Protein AF-A0A4Y2HL31-F1 (afdb_monomer_lite)

Organism: Araneus ventricosus (NCBI:txid182803)

pLDDT: mean 80.37, std 20.17, range [34.25, 97.75]

Secondary structure (DSSP, 8-state):
-TTPPP---------HHHHHHHHHHHHHHHHHHHHHHHHHHHHHHHHHTTPPPPTTTSPPHHHHHGGG-SS--S-----S--S-----SS---HHHHHHHHHHHHHHHHHHHHHHHHHHHHHHHHHHHHHHHHHHH-

Radius of gyration: 27.65 Å; chains: 1; bounding box: 63×36×83 Å

Sequence (137 aa):
AKTIKNTVVVNEELTAEEWKRRYEKEREKALRTKAQLTRAEYELSRWRNGEHVPHEEQLLMKDIMENSTTSLTDNIPVSNIPPNTQVSAEPLSNAERVKFEEERSRLYAQLDEKDDEIDRQSQLIEKLKEQMLEQEE

Foldseek 3Di:
DVPDDDDDDDDDDDDPVVVVVVVVVVVVLVVLVVVVVVLQVVCVVCVVVVHDDDPVSDDDVVSVVVSVPDDDPPDDPPDDDPPDDPPDPDPPDPVRVVVVVVVVVVVVVVVVVVVVVVVVVVVVVVVVVVVVVVVVD

Structure (mmCIF, N/CA/C/O backbone):
data_AF-A0A4Y2HL31-F1
#
_entry.id   AF-A0A4Y2HL31-F1
#
loop_
_atom_site.group_PDB
_atom_site.id
_atom_site.type_symbol
_atom_site.label_atom_id
_atom_site.label_alt_id
_atom_site.label_comp_id
_atom_site.label_asym_id
_atom_site.label_entity_id
_atom_site.label_seq_id
_atom_site.pdbx_PDB_ins_code
_atom_site.Cartn_x
_atom_site.Cartn_y
_atom_site.Cartn_z
_atom_site.occupancy
_atom_site.B_iso_or_equiv
_atom_site.auth_seq_id
_atom_site.auth_comp_id
_atom_site.auth_asym_id
_atom_site.auth_atom_id
_atom_site.pdbx_PDB_model_num
ATOM 1 N N . ALA A 1 1 ? 31.137 -24.523 -14.962 1.00 73.38 1 ALA A N 1
ATOM 2 C CA . ALA A 1 1 ? 30.327 -24.450 -16.200 1.00 73.38 1 ALA A CA 1
ATOM 3 C C . ALA A 1 1 ? 28.900 -24.965 -15.985 1.00 73.38 1 ALA A C 1
ATOM 5 O O . ALA A 1 1 ? 27.994 -24.151 -16.018 1.00 73.38 1 ALA A O 1
ATOM 6 N N . LYS A 1 2 ? 28.680 -26.260 -15.688 1.00 89.00 2 LYS A N 1
ATOM 7 C CA . LYS A 1 2 ? 27.327 -26.863 -15.564 1.00 89.00 2 LYS A CA 1
ATOM 8 C C . LYS A 1 2 ? 26.449 -26.344 -14.405 1.00 89.00 2 LYS A C 1
ATOM 10 O O . LYS A 1 2 ? 25.280 -26.692 -14.340 1.00 89.00 2 LYS A O 1
ATOM 15 N N . THR A 1 3 ? 27.000 -25.542 -1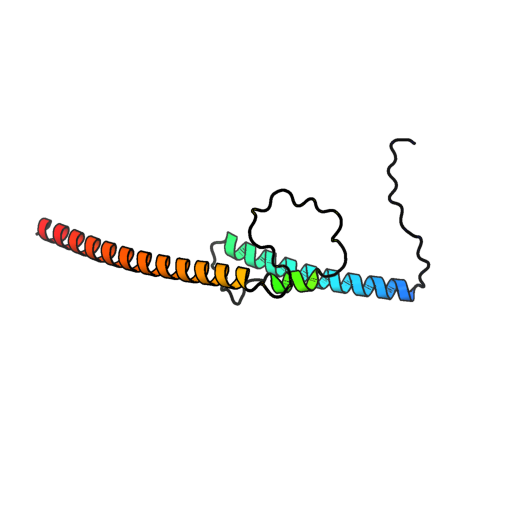3.495 1.00 93.38 3 THR A N 1
ATOM 16 C CA . THR A 1 3 ? 26.304 -24.996 -12.315 1.00 93.38 3 THR A CA 1
ATOM 17 C C . THR A 1 3 ? 25.995 -23.501 -12.415 1.00 93.38 3 THR A C 1
ATOM 19 O O . THR A 1 3 ? 25.395 -22.947 -11.499 1.00 93.38 3 THR A O 1
ATOM 22 N N . ILE A 1 4 ? 26.399 -22.834 -13.501 1.00 92.94 4 ILE A N 1
ATOM 23 C CA . ILE A 1 4 ? 26.128 -21.406 -13.694 1.00 92.94 4 ILE A CA 1
ATOM 24 C C . ILE A 1 4 ? 24.715 -21.263 -14.262 1.00 92.94 4 ILE A C 1
ATOM 26 O O . ILE A 1 4 ? 24.400 -21.860 -15.290 1.00 92.94 4 ILE A O 1
ATOM 30 N N . LYS A 1 5 ? 23.871 -20.474 -13.593 1.00 93.38 5 LYS A N 1
ATOM 31 C CA . LYS A 1 5 ? 22.543 -20.095 -14.084 1.00 93.38 5 LYS A CA 1
ATOM 32 C C . LYS A 1 5 ? 22.628 -18.682 -14.649 1.00 93.38 5 LYS A C 1
ATOM 34 O O . LYS A 1 5 ? 22.919 -17.752 -13.905 1.00 93.38 5 LYS A O 1
ATOM 39 N N . ASN A 1 6 ? 22.382 -18.540 -15.947 1.00 93.88 6 ASN A N 1
ATOM 40 C CA . ASN A 1 6 ? 22.298 -17.237 -16.597 1.00 93.88 6 ASN A CA 1
ATOM 41 C C . ASN A 1 6 ? 20.836 -16.802 -16.678 1.00 93.88 6 ASN A C 1
ATOM 43 O O . ASN A 1 6 ? 19.977 -17.602 -17.050 1.00 93.88 6 ASN A O 1
ATOM 47 N N . THR A 1 7 ? 20.576 -15.530 -16.396 1.00 92.19 7 THR A N 1
ATOM 48 C CA . THR A 1 7 ? 19.299 -14.895 -16.730 1.00 92.19 7 THR A CA 1
ATOM 49 C C . THR A 1 7 ? 19.435 -14.301 -18.125 1.00 92.19 7 THR A C 1
ATOM 51 O O . THR A 1 7 ? 20.142 -13.315 -18.314 1.00 92.19 7 THR A O 1
ATOM 54 N N . VAL A 1 8 ? 18.818 -14.946 -19.114 1.00 93.88 8 VAL A N 1
ATOM 55 C CA . VAL A 1 8 ? 18.837 -14.487 -20.508 1.00 93.88 8 VAL A CA 1
ATOM 56 C C . VAL A 1 8 ? 17.680 -13.516 -20.719 1.00 93.88 8 VAL A C 1
ATOM 58 O O . VAL A 1 8 ? 16.542 -13.837 -20.386 1.00 93.88 8 VAL A O 1
ATOM 61 N N . VAL A 1 9 ? 17.970 -12.346 -21.282 1.00 91.19 9 VAL A N 1
ATOM 62 C CA . VAL A 1 9 ? 16.975 -11.338 -21.674 1.00 91.19 9 VAL A CA 1
ATOM 63 C C . VAL A 1 9 ? 17.221 -10.912 -23.118 1.00 91.19 9 VAL A C 1
ATOM 65 O O . VAL A 1 9 ? 18.351 -10.986 -23.605 1.00 91.19 9 VAL A O 1
ATOM 68 N N . VAL A 1 10 ? 16.160 -10.500 -23.812 1.00 93.31 10 VAL A N 1
ATOM 69 C CA . VAL A 1 10 ? 16.265 -9.949 -25.170 1.00 93.31 10 VAL A CA 1
ATOM 70 C C . VAL A 1 10 ? 17.073 -8.656 -25.110 1.00 93.31 10 VAL A C 1
ATOM 72 O O . VAL A 1 10 ? 16.836 -7.813 -24.246 1.00 93.31 10 VAL A O 1
ATOM 75 N N . ASN A 1 11 ? 18.039 -8.510 -26.016 1.00 91.50 11 ASN A N 1
ATOM 76 C CA . ASN A 1 11 ? 18.780 -7.264 -26.147 1.00 91.50 11 ASN A CA 1
ATOM 77 C C . ASN A 1 11 ? 17.906 -6.235 -26.874 1.00 91.50 11 ASN A C 1
ATOM 79 O O . ASN A 1 11 ? 17.576 -6.431 -28.043 1.00 91.50 11 ASN A O 1
ATOM 83 N N . GLU A 1 12 ? 17.522 -5.167 -26.182 1.00 91.88 12 GLU A N 1
ATOM 84 C CA . GLU A 1 12 ? 16.727 -4.078 -26.745 1.00 91.88 12 GLU A CA 1
ATOM 85 C C . GLU A 1 12 ? 17.618 -2.861 -27.005 1.00 91.88 12 GLU A C 1
ATOM 87 O O . GLU A 1 12 ? 18.244 -2.326 -26.087 1.00 91.88 12 GLU A O 1
ATOM 92 N N . GLU A 1 13 ? 17.662 -2.401 -28.255 1.00 93.44 13 GLU A N 1
ATOM 93 C CA . GLU A 1 13 ? 18.377 -1.181 -28.624 1.00 93.44 13 GLU A CA 1
ATOM 94 C C . GLU A 1 13 ? 17.445 0.020 -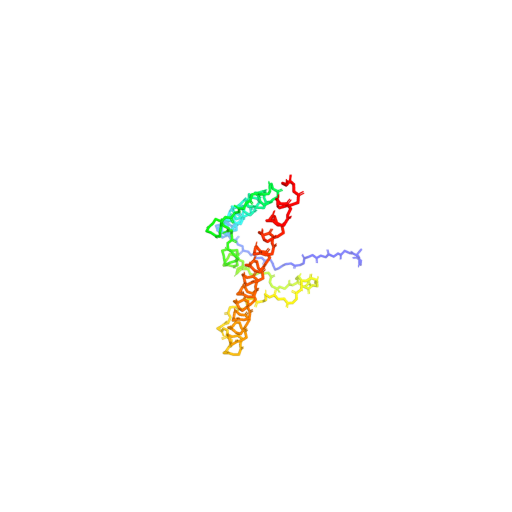28.480 1.00 93.44 13 GLU A C 1
ATOM 96 O O . GLU A 1 13 ? 16.540 0.223 -29.286 1.00 93.44 13 GLU A O 1
ATOM 101 N N . LEU A 1 14 ? 17.661 0.801 -27.423 1.00 91.62 14 LEU A N 1
ATOM 102 C CA . LEU A 1 14 ? 16.901 2.013 -27.140 1.00 91.62 14 LEU A CA 1
ATOM 103 C C . LEU A 1 14 ? 17.812 3.229 -27.202 1.00 91.62 14 LEU A C 1
ATOM 105 O O . LEU A 1 14 ? 18.958 3.217 -26.744 1.00 91.62 14 LEU A O 1
ATOM 109 N N . THR A 1 15 ? 17.258 4.313 -27.716 1.00 94.69 15 THR A N 1
ATOM 110 C CA . THR A 1 15 ? 17.850 5.641 -27.623 1.00 94.69 15 THR A CA 1
ATOM 111 C C . THR A 1 15 ? 17.898 6.113 -26.166 1.00 94.69 15 THR A C 1
ATOM 113 O O . THR A 1 15 ? 17.154 5.645 -25.299 1.00 94.69 15 THR A O 1
ATOM 116 N N . ALA A 1 16 ? 18.761 7.093 -25.883 1.00 96.19 16 ALA A N 1
ATOM 117 C CA . ALA A 1 16 ? 18.843 7.705 -24.556 1.00 96.19 16 ALA A CA 1
ATOM 118 C C . ALA A 1 16 ? 17.488 8.279 -24.090 1.00 96.19 16 ALA A C 1
ATOM 120 O O . ALA A 1 16 ? 17.145 8.174 -22.913 1.00 96.19 16 ALA A O 1
ATOM 121 N N . GLU A 1 17 ? 16.694 8.828 -25.014 1.00 94.94 17 GLU A N 1
ATOM 122 C CA . GLU A 1 17 ? 15.365 9.370 -24.711 1.00 94.94 17 GLU A CA 1
ATOM 123 C C . GLU A 1 17 ? 14.346 8.276 -24.369 1.00 94.94 17 GLU A C 1
ATOM 125 O O . GLU A 1 17 ? 13.551 8.431 -23.442 1.00 94.94 17 GLU A O 1
ATOM 130 N N . GLU A 1 18 ? 14.385 7.131 -25.048 1.00 94.06 18 GLU A N 1
ATOM 131 C CA . GLU A 1 18 ? 13.506 6.005 -24.718 1.00 94.06 18 GLU A CA 1
ATOM 132 C C . GLU A 1 18 ? 13.856 5.387 -23.358 1.00 94.06 18 GLU A C 1
ATOM 134 O O . GLU A 1 18 ? 12.954 5.059 -22.579 1.00 94.06 18 GLU A O 1
ATOM 139 N N . TRP A 1 19 ? 15.149 5.301 -23.026 1.00 96.25 19 TRP A N 1
ATOM 140 C CA . TRP A 1 19 ? 15.604 4.908 -21.690 1.00 96.25 19 TRP A CA 1
ATOM 141 C C . TRP A 1 19 ? 15.124 5.875 -20.616 1.00 96.25 19 TRP A C 1
ATOM 143 O O . TRP A 1 19 ? 14.574 5.441 -19.601 1.00 96.25 19 TRP A O 1
ATOM 153 N N . LYS A 1 20 ? 15.285 7.181 -20.848 1.00 96.56 20 LYS A N 1
ATOM 154 C CA . LYS A 1 20 ? 14.815 8.219 -19.932 1.00 96.56 20 LYS A CA 1
ATOM 155 C C . LYS A 1 20 ? 13.309 8.109 -19.704 1.00 96.56 20 LYS A C 1
ATOM 157 O O . LYS A 1 20 ? 12.875 8.073 -18.556 1.00 96.56 20 LYS A O 1
ATOM 162 N N . ARG A 1 21 ? 12.521 7.944 -20.770 1.00 95.12 21 ARG A N 1
ATOM 163 C CA . ARG A 1 21 ? 11.065 7.775 -20.681 1.00 95.12 21 ARG A CA 1
ATOM 164 C C . ARG A 1 21 ? 10.665 6.524 -19.895 1.00 95.12 21 ARG A C 1
ATOM 166 O O . ARG A 1 21 ? 9.746 6.584 -19.078 1.00 95.12 21 ARG A O 1
ATOM 173 N N . ARG A 1 22 ? 11.328 5.384 -20.126 1.00 92.62 22 ARG A N 1
ATOM 174 C CA . ARG A 1 22 ? 11.077 4.152 -19.356 1.00 92.62 22 ARG A CA 1
ATOM 175 C C . ARG A 1 22 ? 11.415 4.330 -17.884 1.00 92.62 22 ARG A C 1
ATOM 177 O O . ARG A 1 22 ? 10.614 3.953 -17.032 1.00 92.62 22 ARG A O 1
ATOM 184 N N . TYR A 1 23 ? 12.566 4.927 -17.598 1.00 95.12 23 TYR A N 1
ATOM 185 C CA . TYR A 1 23 ? 12.983 5.217 -16.236 1.00 95.12 23 TYR A CA 1
ATOM 186 C C . TYR A 1 23 ? 11.993 6.145 -15.531 1.00 95.12 23 TYR A C 1
ATOM 188 O O . TYR A 1 23 ? 11.592 5.855 -14.411 1.00 95.12 23 TYR A O 1
ATOM 196 N N . GLU A 1 24 ? 11.562 7.233 -16.172 1.00 95.81 24 GLU A N 1
ATOM 197 C CA . GLU A 1 24 ? 10.605 8.177 -15.587 1.00 95.81 24 GLU A CA 1
ATOM 198 C C . GLU A 1 24 ? 9.277 7.497 -15.249 1.00 95.81 24 GLU A C 1
ATOM 200 O O . GLU A 1 24 ? 8.781 7.663 -14.134 1.00 95.81 24 GLU A O 1
ATOM 205 N N . LYS A 1 25 ? 8.760 6.655 -16.153 1.00 92.62 25 LYS A N 1
ATOM 206 C CA . LYS A 1 25 ? 7.549 5.862 -15.911 1.00 92.62 25 LYS A CA 1
ATOM 207 C C . LYS A 1 25 ? 7.704 4.924 -14.709 1.00 92.62 25 LYS A C 1
ATOM 209 O O . LYS A 1 25 ? 6.830 4.882 -13.844 1.00 92.62 25 LYS A O 1
ATOM 214 N N . GLU A 1 26 ? 8.810 4.185 -14.635 1.00 93.81 26 GLU A N 1
ATOM 215 C CA . GLU A 1 26 ? 9.055 3.266 -13.518 1.00 93.81 26 GLU A CA 1
ATOM 216 C C . GLU A 1 26 ? 9.307 4.027 -12.206 1.00 93.81 26 GLU A C 1
ATOM 218 O O . GLU A 1 26 ? 8.842 3.619 -11.145 1.00 93.81 26 GLU A O 1
ATOM 223 N N . ARG A 1 27 ? 9.969 5.188 -12.268 1.00 95.00 27 ARG A N 1
ATOM 224 C CA . ARG A 1 27 ? 10.196 6.072 -11.119 1.00 95.00 27 ARG A CA 1
ATOM 225 C C . ARG A 1 27 ? 8.882 6.615 -10.564 1.00 95.00 27 ARG A C 1
ATOM 227 O O . ARG A 1 27 ? 8.709 6.631 -9.350 1.00 95.00 27 ARG A O 1
ATOM 234 N N . GLU A 1 28 ? 7.957 7.054 -11.417 1.00 92.00 28 GLU A N 1
ATOM 235 C CA . GLU A 1 28 ? 6.624 7.498 -10.988 1.00 92.00 28 GLU A CA 1
ATOM 236 C C . GLU A 1 28 ? 5.827 6.365 -10.340 1.00 92.00 28 GLU A C 1
ATOM 238 O O . GLU A 1 28 ? 5.216 6.565 -9.286 1.00 92.00 28 GLU A O 1
ATOM 243 N N . LYS A 1 29 ? 5.883 5.160 -10.923 1.00 89.50 29 LYS A N 1
ATOM 244 C CA . LYS A 1 29 ? 5.280 3.961 -10.332 1.00 89.50 29 LYS A CA 1
ATOM 245 C C . LYS A 1 29 ? 5.882 3.671 -8.955 1.00 89.50 29 LYS A C 1
ATOM 247 O O . LYS A 1 29 ? 5.137 3.520 -7.991 1.00 89.50 29 LYS A O 1
ATOM 252 N N . ALA A 1 30 ? 7.209 3.688 -8.834 1.00 91.50 30 ALA A N 1
ATOM 253 C CA . ALA A 1 30 ? 7.910 3.460 -7.574 1.00 91.50 30 ALA A CA 1
ATOM 254 C C . ALA A 1 30 ? 7.563 4.511 -6.506 1.00 91.50 30 ALA A C 1
ATOM 256 O O . ALA A 1 30 ? 7.318 4.156 -5.353 1.00 91.50 30 ALA A O 1
ATOM 257 N N . LEU A 1 31 ? 7.496 5.794 -6.877 1.00 93.12 31 LEU A N 1
ATOM 258 C CA . LEU A 1 31 ? 7.082 6.871 -5.971 1.00 93.12 31 LEU A CA 1
ATOM 259 C C . LEU A 1 31 ? 5.660 6.653 -5.452 1.00 93.12 31 LEU A C 1
ATOM 261 O O . LEU A 1 31 ? 5.414 6.785 -4.253 1.00 93.12 31 LEU A O 1
ATOM 265 N N . ARG A 1 32 ? 4.737 6.273 -6.339 1.00 86.56 32 ARG A N 1
ATOM 266 C CA . ARG A 1 32 ? 3.346 5.995 -5.977 1.00 86.56 32 ARG A CA 1
ATOM 267 C C . ARG A 1 32 ? 3.230 4.797 -5.036 1.00 86.56 32 ARG A C 1
ATOM 269 O O . ARG A 1 32 ? 2.597 4.915 -3.990 1.00 86.56 32 ARG A O 1
ATOM 276 N N . THR A 1 33 ? 3.884 3.681 -5.360 1.00 87.69 33 THR A N 1
ATOM 277 C CA . THR A 1 33 ? 3.891 2.484 -4.505 1.00 87.69 33 THR A CA 1
ATOM 278 C C . THR A 1 33 ? 4.514 2.777 -3.141 1.00 87.69 33 THR A C 1
ATOM 280 O O . THR A 1 33 ? 4.008 2.315 -2.123 1.00 87.69 33 THR A O 1
ATOM 283 N N . LYS A 1 34 ? 5.569 3.599 -3.084 1.00 92.81 34 LYS A N 1
ATOM 284 C CA . LYS A 1 34 ? 6.176 4.016 -1.815 1.00 92.81 34 LYS A CA 1
ATOM 285 C C . LYS A 1 34 ? 5.206 4.828 -0.951 1.00 92.81 34 LYS A C 1
ATOM 287 O O . LYS A 1 34 ? 5.136 4.590 0.248 1.00 92.81 34 LYS A O 1
ATOM 292 N N . ALA A 1 35 ? 4.440 5.746 -1.542 1.00 88.75 35 ALA A N 1
ATOM 293 C CA . ALA A 1 35 ? 3.432 6.512 -0.807 1.00 88.75 35 ALA A CA 1
ATOM 294 C C . ALA A 1 35 ? 2.322 5.609 -0.238 1.00 88.75 35 ALA A C 1
ATOM 296 O O . ALA A 1 35 ? 1.926 5.770 0.916 1.00 88.75 35 ALA A O 1
ATOM 297 N N . GLN A 1 36 ? 1.864 4.626 -1.020 1.00 88.31 36 GLN A N 1
ATOM 298 C CA . GLN A 1 36 ? 0.898 3.623 -0.560 1.00 88.31 36 GLN A CA 1
ATOM 299 C C . GLN A 1 36 ? 1.459 2.781 0.590 1.00 88.31 36 GLN A C 1
ATOM 301 O O . GLN A 1 36 ? 0.776 2.601 1.595 1.00 88.31 36 GLN A O 1
ATOM 306 N N . LEU A 1 37 ? 2.713 2.326 0.476 1.00 90.06 37 LEU A N 1
ATOM 307 C CA . LEU A 1 37 ? 3.394 1.576 1.530 1.00 90.06 37 LEU A CA 1
ATOM 308 C C . LEU A 1 37 ? 3.443 2.380 2.834 1.00 90.06 37 LEU A C 1
ATOM 310 O O . LEU A 1 37 ? 3.046 1.868 3.871 1.00 90.06 37 LEU A O 1
ATOM 314 N N . THR A 1 38 ? 3.848 3.651 2.778 1.00 93.56 38 THR A N 1
ATOM 315 C CA . THR A 1 38 ? 3.902 4.513 3.967 1.00 93.56 38 THR A CA 1
ATOM 316 C C . THR A 1 38 ? 2.530 4.690 4.621 1.00 93.56 38 THR A C 1
ATOM 318 O O . THR A 1 38 ? 2.429 4.657 5.846 1.00 93.56 38 THR A O 1
ATOM 321 N N . ARG A 1 39 ? 1.456 4.839 3.833 1.00 91.56 39 ARG A N 1
ATOM 322 C CA . ARG A 1 39 ? 0.091 4.908 4.379 1.00 91.56 39 ARG A CA 1
ATOM 323 C C . ARG A 1 39 ? -0.304 3.591 5.061 1.00 91.56 39 ARG A C 1
ATOM 325 O O . ARG A 1 39 ? -0.845 3.633 6.162 1.00 91.56 39 ARG A O 1
ATOM 332 N N . ALA A 1 40 ? 0.030 2.448 4.460 1.00 91.81 40 ALA A N 1
ATOM 333 C CA . ALA A 1 40 ? -0.243 1.127 5.032 1.00 91.81 40 ALA A CA 1
ATOM 334 C C . ALA A 1 40 ? 0.541 0.890 6.330 1.00 91.81 40 ALA A C 1
ATOM 336 O O . ALA A 1 40 ? -0.000 0.380 7.306 1.00 91.81 40 ALA A O 1
ATOM 337 N N . GLU A 1 41 ? 1.814 1.288 6.361 1.00 94.56 41 GLU A N 1
ATOM 338 C CA . GLU A 1 41 ? 2.664 1.209 7.551 1.00 94.56 41 GLU A CA 1
ATOM 339 C C . GLU A 1 41 ? 2.115 2.066 8.695 1.00 94.56 41 GLU A C 1
ATOM 341 O O . GLU A 1 41 ? 2.122 1.631 9.848 1.00 94.56 41 GLU A O 1
ATOM 346 N N . TYR A 1 42 ? 1.610 3.261 8.381 1.00 94.12 42 TYR A N 1
ATOM 347 C CA . TYR A 1 42 ? 1.009 4.157 9.363 1.00 94.12 42 TYR A CA 1
ATOM 348 C C . TYR A 1 42 ? -0.277 3.577 9.963 1.00 94.12 42 TYR A C 1
ATOM 350 O O . TYR A 1 42 ? -0.411 3.505 11.185 1.00 94.12 42 TYR A O 1
ATOM 358 N N . GLU A 1 43 ? -1.191 3.105 9.117 1.00 93.31 43 GLU A N 1
ATOM 359 C CA . GLU A 1 43 ? -2.423 2.432 9.537 1.00 93.31 43 GLU A CA 1
ATOM 360 C C . GLU A 1 43 ? -2.127 1.203 10.408 1.00 93.31 43 GLU A C 1
ATOM 362 O O . GLU A 1 43 ? -2.655 1.070 11.514 1.00 93.31 43 GLU A O 1
ATOM 367 N N . LEU A 1 44 ? -1.191 0.358 9.969 1.00 95.31 44 LEU A N 1
ATOM 368 C CA . LEU A 1 44 ? -0.760 -0.814 10.723 1.00 95.31 44 LEU A CA 1
ATOM 369 C C . LEU A 1 44 ? -0.146 -0.438 12.076 1.00 95.31 44 LEU A C 1
ATOM 371 O O . LEU A 1 44 ? -0.339 -1.160 13.055 1.00 95.31 44 LEU A O 1
ATOM 375 N N . SER A 1 45 ? 0.593 0.673 12.155 1.00 97.12 45 SER A N 1
ATOM 376 C CA . SER A 1 45 ? 1.101 1.175 13.431 1.00 97.12 45 SER A CA 1
ATOM 377 C C . SER A 1 45 ? -0.048 1.547 14.363 1.00 97.12 45 SER A C 1
ATOM 379 O O . SER A 1 45 ? -0.047 1.100 15.502 1.00 97.12 45 SER A O 1
ATOM 381 N N . ARG A 1 46 ? -1.060 2.284 13.891 1.00 96.44 46 ARG A N 1
ATOM 382 C CA . ARG A 1 46 ? -2.230 2.650 14.710 1.00 96.44 46 ARG A CA 1
ATOM 383 C C . ARG A 1 46 ? -2.935 1.416 15.273 1.00 96.44 46 ARG A C 1
ATOM 385 O O . ARG A 1 46 ? -3.139 1.333 16.483 1.00 96.44 46 ARG A O 1
ATOM 392 N N . TRP A 1 47 ? -3.177 0.405 14.437 1.00 95.81 47 TRP A N 1
ATOM 393 C CA . TRP A 1 47 ? -3.740 -0.870 14.893 1.00 95.81 47 TRP A CA 1
ATOM 394 C C . TRP A 1 47 ? -2.865 -1.575 15.931 1.00 95.81 47 TRP A C 1
ATOM 396 O O . TRP A 1 47 ? -3.371 -2.057 16.942 1.00 95.81 47 TRP A O 1
ATOM 406 N N . ARG A 1 48 ? -1.543 -1.616 15.728 1.00 97.44 48 ARG A N 1
ATOM 407 C CA . ARG A 1 48 ? -0.600 -2.217 16.691 1.00 97.44 48 ARG A CA 1
ATOM 408 C C . ARG A 1 48 ? -0.544 -1.467 18.018 1.00 97.44 48 ARG A C 1
ATOM 410 O O . ARG A 1 48 ? -0.263 -2.076 19.045 1.00 97.44 48 ARG A O 1
ATOM 417 N N . ASN A 1 49 ? -0.824 -0.171 17.996 1.00 97.12 49 ASN A N 1
ATOM 418 C CA . ASN A 1 49 ? -0.941 0.677 19.174 1.00 97.12 49 ASN A CA 1
ATOM 419 C C . ASN A 1 49 ? -2.323 0.580 19.854 1.00 97.12 49 ASN A C 1
ATOM 421 O O . ASN A 1 49 ? -2.534 1.239 20.869 1.00 97.12 49 ASN A O 1
ATOM 425 N N . GLY A 1 50 ? -3.239 -0.246 19.334 1.00 94.62 50 GLY A N 1
ATOM 426 C CA . GLY A 1 50 ? -4.580 -0.450 19.887 1.00 94.62 50 GLY A CA 1
ATOM 427 C C . GLY A 1 50 ? -5.591 0.631 19.495 1.00 94.62 50 GLY A C 1
ATOM 428 O O . GLY A 1 50 ? -6.673 0.690 20.073 1.00 94.62 50 GLY A O 1
ATOM 429 N N . GLU A 1 51 ? -5.254 1.489 18.532 1.00 95.31 51 GLU A N 1
ATOM 430 C CA . GLU A 1 51 ? -6.153 2.517 18.021 1.00 95.31 51 GLU A CA 1
ATOM 431 C C . GLU A 1 51 ? -7.052 1.955 16.910 1.00 95.31 51 GLU A C 1
ATOM 433 O O . GLU A 1 51 ? -6.603 1.221 16.025 1.00 95.31 51 GLU A O 1
ATOM 438 N N . HIS A 1 52 ? -8.334 2.324 16.934 1.00 91.62 52 HIS A N 1
ATOM 439 C CA . HIS A 1 52 ? -9.271 1.987 15.869 1.00 91.62 52 HIS A CA 1
ATOM 440 C C . HIS A 1 52 ? -9.162 2.995 14.716 1.00 91.62 52 HIS A C 1
ATOM 442 O O . HIS A 1 52 ? -9.402 4.188 14.899 1.00 91.62 52 HIS A O 1
ATOM 448 N N . VAL A 1 53 ? -8.860 2.506 13.511 1.00 91.75 53 VAL A N 1
ATOM 449 C CA . VAL A 1 53 ? -8.821 3.309 12.278 1.00 91.75 53 VAL A CA 1
ATOM 450 C C . VAL A 1 53 ? -10.197 3.247 11.595 1.00 91.75 53 VAL A C 1
ATOM 452 O O . VAL A 1 53 ? -10.612 2.151 11.210 1.00 91.75 53 VAL A O 1
ATOM 455 N N . PRO A 1 54 ? -10.936 4.366 11.446 1.00 90.56 54 PRO A N 1
ATOM 456 C CA . PRO A 1 54 ? -12.233 4.392 10.762 1.00 90.56 54 PRO A CA 1
ATOM 457 C C . PRO A 1 54 ? -12.141 3.931 9.302 1.00 90.56 54 PRO A C 1
ATOM 459 O O . PRO A 1 54 ? -11.148 4.205 8.638 1.00 90.56 54 PRO A O 1
ATOM 462 N N . HIS A 1 55 ? -13.200 3.308 8.772 1.00 81.94 55 HIS A N 1
ATOM 463 C CA . HIS A 1 55 ? -13.232 2.768 7.399 1.00 81.94 55 HIS A CA 1
ATOM 464 C C . HIS A 1 55 ? -12.917 3.803 6.303 1.00 81.94 55 HIS A C 1
ATOM 466 O O . HIS A 1 55 ? -12.393 3.435 5.260 1.00 81.94 55 HIS A O 1
ATOM 472 N N . GLU A 1 56 ? -13.212 5.085 6.531 1.00 85.25 56 GLU A N 1
ATOM 473 C CA . GLU A 1 56 ? -12.881 6.172 5.597 1.00 85.25 56 GLU A CA 1
ATOM 474 C C . GLU A 1 56 ? -11.365 6.433 5.502 1.00 85.25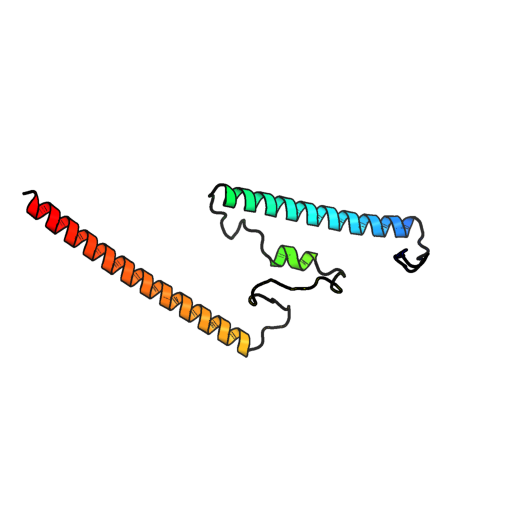 56 GLU A C 1
ATOM 476 O O . GLU A 1 56 ? -10.858 6.833 4.455 1.00 85.25 56 GLU A O 1
ATOM 481 N N . GLU A 1 57 ? -10.625 6.173 6.583 1.00 83.75 57 GLU A N 1
ATOM 482 C CA . GLU A 1 57 ? -9.177 6.387 6.657 1.00 83.75 57 GLU A CA 1
ATOM 483 C C . GLU A 1 57 ? -8.370 5.152 6.236 1.00 83.75 57 GLU A C 1
ATOM 485 O O . GLU A 1 57 ? -7.205 5.290 5.839 1.00 83.75 57 GLU A O 1
ATOM 490 N N . GLN A 1 58 ? -8.991 3.970 6.281 1.00 88.06 58 GLN A N 1
ATOM 491 C CA . GLN A 1 58 ? -8.371 2.700 5.909 1.00 88.06 58 GLN A CA 1
ATOM 492 C C . GLN A 1 58 ? -7.960 2.682 4.433 1.00 88.06 58 GLN A C 1
ATOM 494 O O . GLN A 1 58 ? -8.628 3.241 3.555 1.00 88.06 58 GLN A O 1
ATOM 499 N N . LEU A 1 59 ? -6.840 2.030 4.136 1.00 82.81 59 LEU A N 1
ATOM 500 C CA . LEU A 1 59 ? -6.442 1.745 2.763 1.00 82.81 59 LEU A CA 1
ATOM 501 C C . LEU A 1 59 ? -7.381 0.714 2.138 1.00 82.81 59 LEU A C 1
ATOM 503 O O . LEU A 1 59 ? -7.425 -0.446 2.550 1.00 82.81 59 LEU A O 1
ATOM 507 N N . LEU A 1 60 ? -8.090 1.111 1.080 1.00 79.88 60 LEU A N 1
ATOM 508 C CA . LEU A 1 60 ? -8.956 0.194 0.354 1.00 79.88 60 LEU A CA 1
ATOM 509 C C . LEU A 1 60 ? -8.128 -0.734 -0.543 1.00 79.88 60 LEU A C 1
ATOM 511 O O . LEU A 1 60 ? -7.248 -0.296 -1.284 1.00 79.88 60 LEU A O 1
ATOM 515 N N . MET A 1 61 ? -8.474 -2.023 -0.571 1.00 66.81 61 MET A N 1
ATOM 516 C CA . MET A 1 61 ? -7.779 -3.007 -1.414 1.00 66.81 61 MET A CA 1
ATOM 517 C C . MET A 1 61 ? -7.865 -2.676 -2.916 1.00 66.81 61 MET A C 1
ATOM 519 O O . MET A 1 61 ? -6.968 -3.017 -3.688 1.00 66.81 61 MET A O 1
ATOM 523 N N . LYS A 1 62 ? -8.908 -1.945 -3.328 1.00 66.19 62 LYS A N 1
ATOM 524 C CA . LYS A 1 62 ? -9.066 -1.429 -4.693 1.00 66.19 62 LYS A CA 1
ATOM 525 C C . LYS A 1 62 ? -7.967 -0.427 -5.072 1.00 66.19 62 LYS A C 1
ATOM 527 O O . LYS A 1 62 ? -7.416 -0.536 -6.164 1.00 66.19 62 LYS A O 1
ATOM 532 N N . ASP A 1 63 ? -7.577 0.456 -4.152 1.00 68.75 63 ASP A N 1
ATOM 533 C CA . ASP A 1 63 ? -6.535 1.473 -4.374 1.00 68.75 63 ASP A CA 1
ATOM 534 C C . ASP A 1 63 ? -5.144 0.838 -4.569 1.00 68.75 63 ASP A C 1
ATOM 536 O O . ASP A 1 63 ? -4.265 1.393 -5.233 1.00 68.75 63 ASP A O 1
ATOM 540 N N . ILE A 1 64 ? -4.950 -0.360 -4.010 1.00 67.81 64 ILE A N 1
ATOM 541 C CA . ILE A 1 64 ? -3.734 -1.172 -4.154 1.00 67.81 64 ILE A CA 1
ATOM 542 C C . ILE A 1 64 ? -3.759 -1.953 -5.483 1.00 67.81 64 ILE A C 1
ATOM 544 O O . ILE A 1 64 ? -2.745 -2.060 -6.182 1.00 67.81 64 ILE A O 1
ATOM 548 N N . MET A 1 65 ? -4.924 -2.493 -5.857 1.00 64.62 65 MET A N 1
ATOM 549 C CA . MET A 1 65 ? -5.075 -3.384 -7.011 1.00 64.62 65 MET A CA 1
ATOM 550 C C . MET A 1 65 ? -5.083 -2.645 -8.355 1.00 64.62 65 MET A C 1
ATOM 552 O O . MET A 1 65 ? -4.456 -3.118 -9.305 1.00 64.62 65 MET A O 1
ATOM 556 N N . GLU A 1 66 ? -5.691 -1.457 -8.437 1.00 61.66 66 GLU A N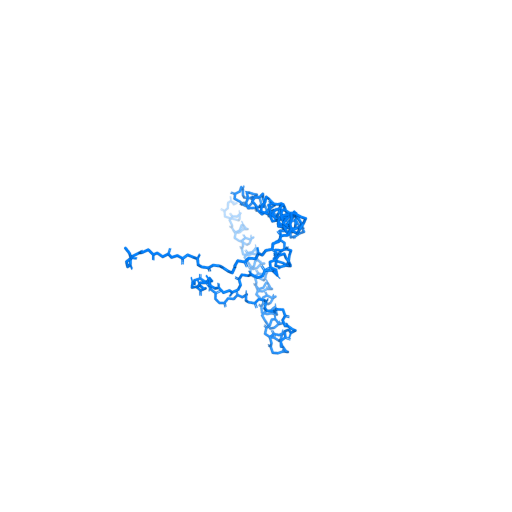 1
ATOM 557 C CA . GLU A 1 66 ? -5.653 -0.616 -9.648 1.00 61.66 66 GLU A CA 1
ATOM 558 C C . GLU A 1 66 ? -4.212 -0.282 -10.072 1.00 61.66 66 GLU A C 1
ATOM 560 O O . GLU A 1 66 ? -3.908 -0.155 -11.258 1.00 61.66 66 GLU A O 1
ATOM 565 N N . ASN A 1 67 ? -3.296 -0.245 -9.105 1.00 55.97 67 ASN A N 1
ATOM 566 C CA . ASN A 1 67 ? -1.892 0.099 -9.285 1.00 55.97 67 ASN A CA 1
ATOM 567 C C . ASN A 1 67 ? -0.993 -1.097 -9.679 1.00 55.97 67 ASN A C 1
ATOM 569 O O . ASN A 1 67 ? 0.151 -0.902 -10.102 1.00 55.97 67 ASN A O 1
ATOM 573 N N . SER A 1 68 ? -1.503 -2.329 -9.560 1.00 59.41 68 SER A N 1
ATOM 574 C CA . SER A 1 68 ? -0.764 -3.581 -9.804 1.00 59.41 68 SER A CA 1
ATOM 575 C C . SER A 1 68 ? -0.982 -4.174 -11.204 1.00 59.41 68 SER A C 1
ATOM 577 O O . SER A 1 68 ? -0.389 -5.196 -11.541 1.00 59.41 68 SER A O 1
ATOM 579 N N . THR A 1 69 ? -1.766 -3.525 -12.069 1.00 47.03 69 THR A N 1
ATOM 580 C CA . THR A 1 69 ? -2.140 -4.004 -13.420 1.00 47.03 69 THR A CA 1
ATOM 581 C C . THR A 1 69 ? -1.018 -3.936 -14.471 1.00 47.03 69 THR A C 1
ATOM 583 O O . THR A 1 69 ? -1.271 -3.835 -15.669 1.00 47.03 69 THR A O 1
ATOM 586 N N . THR A 1 70 ? 0.250 -4.039 -14.064 1.00 43.50 70 THR A N 1
ATOM 587 C CA . THR A 1 70 ? 1.378 -4.145 -15.003 1.00 43.50 70 THR A CA 1
ATOM 588 C C . THR A 1 70 ? 2.274 -5.338 -14.669 1.00 43.50 70 THR A C 1
ATOM 590 O O . THR A 1 70 ? 3.183 -5.246 -13.850 1.00 43.50 70 THR A O 1
ATOM 593 N N . SER A 1 71 ? 1.983 -6.445 -15.361 1.00 42.34 71 SER A N 1
ATOM 594 C CA . SER A 1 71 ? 2.910 -7.497 -15.807 1.00 42.34 71 SER A CA 1
ATOM 595 C C . SER A 1 71 ? 3.845 -8.137 -14.778 1.00 42.34 71 SER A C 1
ATOM 597 O O . SER A 1 71 ? 5.053 -7.987 -14.907 1.00 42.34 71 SER A O 1
ATOM 599 N N . LEU A 1 72 ? 3.319 -8.931 -13.837 1.00 38.75 72 LEU A N 1
ATOM 600 C CA . LEU A 1 72 ? 4.091 -9.960 -13.109 1.00 38.75 72 LEU A CA 1
ATOM 601 C C . LEU A 1 72 ? 3.215 -11.172 -12.708 1.00 38.75 72 LEU A C 1
ATOM 603 O O . LEU A 1 72 ? 3.297 -11.659 -11.585 1.00 38.75 72 LEU A O 1
ATOM 607 N N . THR A 1 73 ? 2.344 -11.663 -13.596 1.00 34.25 73 THR A N 1
ATOM 608 C CA . THR A 1 73 ? 1.457 -12.808 -13.288 1.00 34.25 73 THR A CA 1
ATOM 609 C C . THR A 1 73 ? 2.063 -14.193 -13.514 1.00 34.25 73 THR A C 1
ATOM 611 O O . THR A 1 73 ? 1.382 -15.175 -13.247 1.00 34.25 73 THR A O 1
ATOM 614 N N . ASP A 1 74 ? 3.335 -14.313 -13.893 1.00 37.59 74 ASP A N 1
ATOM 615 C CA . ASP A 1 74 ? 3.981 -15.623 -14.002 1.00 37.59 74 ASP A CA 1
ATOM 616 C C . ASP A 1 74 ? 5.031 -15.795 -12.895 1.00 37.59 74 ASP A C 1
ATOM 618 O O . ASP A 1 74 ? 6.106 -15.202 -12.949 1.00 37.59 74 ASP A O 1
ATOM 622 N N . ASN A 1 75 ? 4.723 -16.659 -11.919 1.00 40.22 75 ASN A N 1
ATOM 623 C CA . ASN A 1 75 ? 5.620 -17.242 -10.899 1.00 40.22 75 ASN A CA 1
ATOM 624 C C . ASN A 1 75 ? 5.629 -16.665 -9.474 1.00 40.22 75 ASN A C 1
ATOM 626 O O . ASN A 1 75 ? 6.694 -16.569 -8.862 1.00 40.22 75 ASN A O 1
ATOM 630 N N . ILE A 1 76 ? 4.464 -16.454 -8.858 1.00 39.50 76 ILE A N 1
ATOM 631 C CA . ILE A 1 76 ? 4.378 -16.616 -7.396 1.00 39.50 76 ILE A CA 1
ATOM 632 C C . ILE A 1 76 ? 3.580 -17.893 -7.108 1.00 39.50 76 ILE A C 1
ATOM 634 O O . ILE A 1 76 ? 2.404 -17.951 -7.467 1.00 39.50 76 ILE A O 1
ATOM 638 N N . PRO A 1 77 ? 4.181 -18.941 -6.507 1.00 37.47 77 PRO A N 1
ATOM 639 C CA . PRO A 1 77 ? 3.425 -20.106 -6.077 1.00 37.47 77 PRO A CA 1
ATOM 640 C C . PRO A 1 77 ? 2.506 -19.670 -4.934 1.00 37.47 77 PRO A C 1
ATOM 642 O O . PRO A 1 77 ? 2.949 -19.425 -3.812 1.00 37.47 77 PRO A O 1
ATOM 645 N N . VAL A 1 78 ? 1.218 -19.534 -5.250 1.00 41.91 78 VAL A N 1
ATOM 646 C CA . VAL A 1 78 ? 0.137 -19.281 -4.295 1.00 41.91 78 VAL A CA 1
ATOM 647 C C . VAL A 1 78 ? -0.105 -20.568 -3.513 1.00 41.91 78 VAL A C 1
ATOM 649 O O . VAL A 1 78 ? -1.036 -21.323 -3.774 1.00 41.91 78 VAL A O 1
ATOM 652 N N . SER A 1 79 ? 0.773 -20.835 -2.557 1.00 44.41 79 SER A N 1
ATOM 653 C CA . SER A 1 79 ? 0.572 -21.865 -1.550 1.00 44.41 79 SER A CA 1
ATOM 654 C C . SER A 1 79 ? 0.556 -21.154 -0.205 1.00 44.41 79 SER A C 1
ATOM 656 O O . SER A 1 79 ? 1.596 -20.665 0.229 1.00 44.41 79 SER A O 1
ATOM 658 N N . ASN A 1 80 ? -0.632 -21.097 0.413 1.00 43.41 80 ASN A N 1
ATOM 659 C CA . ASN A 1 80 ? -0.916 -20.766 1.825 1.00 43.41 80 ASN A CA 1
ATOM 660 C C . ASN A 1 80 ? -1.781 -19.519 2.113 1.00 43.41 80 ASN A C 1
ATOM 662 O O . ASN A 1 80 ? -1.741 -19.009 3.230 1.00 43.41 80 ASN A O 1
ATOM 666 N N . ILE A 1 81 ? -2.641 -19.076 1.192 1.00 43.94 81 ILE A N 1
ATOM 667 C CA . ILE A 1 81 ? -3.735 -18.148 1.544 1.00 43.94 81 ILE A CA 1
ATOM 668 C C . ILE A 1 81 ? -5.027 -18.974 1.702 1.00 43.94 81 ILE A C 1
ATOM 670 O O . ILE A 1 81 ? -5.325 -19.768 0.806 1.00 43.94 81 ILE A O 1
ATOM 674 N N . PRO A 1 82 ? -5.773 -18.863 2.823 1.00 38.97 82 PRO A N 1
ATOM 675 C CA . PRO A 1 82 ? -7.066 -19.532 2.975 1.00 38.97 82 PRO A CA 1
ATOM 676 C C . PRO A 1 82 ? -8.013 -19.123 1.831 1.00 38.97 82 PRO A C 1
ATOM 678 O O . PRO A 1 82 ? -7.942 -17.986 1.361 1.00 38.97 82 PRO A O 1
ATOM 681 N N . PRO A 1 83 ? -8.885 -20.025 1.350 1.00 39.62 83 PRO A N 1
ATOM 682 C CA . PRO A 1 83 ? -9.624 -19.837 0.111 1.00 39.62 83 PRO A CA 1
ATOM 683 C C . PRO A 1 83 ? -10.839 -18.944 0.364 1.00 39.62 83 PRO A C 1
ATOM 685 O O . PRO A 1 83 ? -11.970 -19.414 0.373 1.00 39.62 83 PRO A O 1
ATOM 688 N N . ASN A 1 84 ? -10.630 -17.656 0.612 1.00 46.22 84 ASN A N 1
ATOM 689 C CA . ASN A 1 84 ? -11.695 -16.686 0.429 1.00 46.22 84 ASN A CA 1
ATOM 690 C C . ASN A 1 84 ? -11.108 -15.331 0.042 1.00 46.22 84 ASN A C 1
ATOM 692 O O . ASN A 1 84 ? -10.172 -14.850 0.676 1.00 46.22 84 ASN A O 1
ATOM 696 N N . THR A 1 85 ? -11.708 -14.704 -0.967 1.00 45.22 85 THR A N 1
ATOM 697 C CA . THR A 1 85 ? -11.322 -13.427 -1.598 1.00 45.22 85 THR A CA 1
ATOM 698 C C . THR A 1 85 ? -10.366 -13.530 -2.795 1.00 45.22 85 THR A C 1
ATOM 700 O O . THR A 1 85 ? -9.324 -12.883 -2.859 1.00 45.22 85 THR A O 1
ATOM 703 N N . GLN A 1 86 ? -10.775 -14.288 -3.817 1.00 40.91 86 GLN A N 1
ATOM 704 C CA . GLN A 1 86 ? -10.465 -13.916 -5.199 1.00 40.91 86 GLN A CA 1
ATOM 705 C C . GLN A 1 86 ? -11.522 -12.908 -5.665 1.00 40.91 86 GLN A C 1
ATOM 707 O O . GLN A 1 86 ? -12.653 -13.283 -5.951 1.00 40.91 86 GLN A O 1
ATOM 712 N N . VAL A 1 87 ? -11.170 -11.623 -5.728 1.00 40.66 87 VAL A N 1
ATOM 713 C CA . VAL A 1 87 ? -11.962 -10.630 -6.469 1.00 40.66 87 VAL A CA 1
ATOM 714 C C . VAL A 1 87 ? -11.439 -10.577 -7.900 1.00 40.66 87 VAL A C 1
ATOM 716 O O . VAL A 1 87 ? -10.671 -9.699 -8.285 1.00 40.66 87 VAL A O 1
ATOM 719 N N . SER A 1 88 ? -11.827 -11.576 -8.691 1.00 38.50 88 SER A N 1
ATOM 720 C CA . SER A 1 88 ? -11.730 -11.491 -10.145 1.00 38.50 88 SER A CA 1
ATOM 721 C C . SER A 1 88 ? -12.647 -10.363 -10.609 1.00 38.50 88 SER A C 1
ATOM 723 O O . SER A 1 88 ? -13.832 -10.344 -10.284 1.00 38.50 88 SER A O 1
ATOM 725 N N . ALA A 1 89 ? -12.096 -9.410 -11.358 1.00 43.75 89 ALA A N 1
ATOM 726 C CA . ALA A 1 89 ? -12.821 -8.307 -11.982 1.00 43.75 89 ALA A CA 1
ATOM 727 C C . ALA A 1 89 ? -13.672 -8.774 -13.184 1.00 43.75 89 ALA A C 1
ATOM 729 O O . ALA A 1 89 ? -13.678 -8.145 -14.240 1.00 43.75 89 ALA A O 1
ATOM 730 N N . GLU A 1 90 ? -14.388 -9.886 -13.026 1.00 46.09 90 GLU A N 1
ATOM 731 C CA . GLU A 1 90 ? -15.501 -10.277 -13.885 1.00 46.09 90 GLU A CA 1
ATOM 732 C C . GLU A 1 90 ? -16.806 -9.835 -13.207 1.00 46.09 90 GLU A C 1
ATOM 734 O O . GLU A 1 90 ? -16.883 -9.799 -11.975 1.00 46.09 90 GLU A O 1
ATOM 739 N N . PRO A 1 91 ? -17.851 -9.451 -13.962 1.00 48.94 91 PRO A N 1
ATOM 740 C CA . PRO A 1 91 ? -19.156 -9.211 -13.365 1.00 48.94 91 PRO A CA 1
ATOM 741 C C . PRO A 1 91 ? -19.582 -10.486 -12.633 1.00 48.94 91 PRO A C 1
ATOM 743 O O . PRO A 1 91 ? -19.863 -11.484 -13.290 1.00 48.94 91 PRO A O 1
ATOM 746 N N . LEU A 1 92 ? -19.612 -10.430 -11.290 1.00 49.50 92 LEU A N 1
ATOM 747 C CA . LEU A 1 92 ? -20.000 -11.540 -10.409 1.00 49.50 92 LEU A CA 1
ATOM 748 C C . LEU A 1 92 ? -21.137 -12.333 -11.046 1.00 49.50 92 LEU A C 1
ATOM 750 O O . LEU A 1 92 ? -22.149 -11.744 -11.454 1.00 49.50 92 LEU A O 1
ATOM 754 N N . SER A 1 93 ? -20.980 -13.648 -11.149 1.00 60.00 93 SER A N 1
ATOM 755 C CA . SER A 1 93 ? -22.052 -14.493 -11.657 1.00 60.00 93 SER A CA 1
ATOM 756 C C . SER A 1 93 ? -23.298 -14.290 -10.791 1.00 60.00 93 SER A C 1
ATOM 758 O O . SER A 1 93 ? -23.204 -14.039 -9.586 1.00 60.00 93 SER A O 1
ATOM 760 N N . ASN A 1 94 ? -24.493 -14.399 -11.379 1.00 65.19 94 ASN A N 1
ATOM 761 C CA . ASN A 1 94 ? -25.745 -14.265 -10.629 1.00 65.19 94 ASN A CA 1
ATOM 762 C C . ASN A 1 94 ? -25.788 -15.220 -9.416 1.00 65.19 94 ASN A C 1
ATOM 764 O O . ASN A 1 94 ? -26.329 -14.875 -8.374 1.00 65.19 94 ASN A O 1
ATOM 768 N N . ALA A 1 95 ? -25.139 -16.384 -9.526 1.00 69.62 95 ALA A N 1
ATOM 769 C CA . ALA A 1 95 ? -25.015 -17.357 -8.444 1.00 69.62 95 ALA A CA 1
ATOM 770 C C . ALA A 1 95 ? -24.113 -16.889 -7.285 1.00 69.62 95 ALA A C 1
ATOM 772 O O . ALA A 1 95 ? -24.370 -17.224 -6.133 1.00 69.62 95 ALA A O 1
ATOM 773 N N . GLU A 1 96 ? -23.063 -16.118 -7.566 1.00 66.50 96 GLU A N 1
ATOM 774 C CA . GLU A 1 96 ? -22.161 -15.591 -6.535 1.00 66.50 96 GLU A CA 1
ATOM 775 C C . GLU A 1 96 ? -22.816 -14.433 -5.788 1.00 66.50 96 GLU A C 1
ATOM 777 O O . GLU A 1 96 ? -22.737 -14.371 -4.565 1.00 66.50 96 GLU A O 1
ATOM 782 N N . ARG A 1 97 ? -23.555 -13.572 -6.503 1.00 72.88 97 ARG A N 1
ATOM 783 C CA . ARG A 1 97 ? -24.354 -12.506 -5.879 1.00 72.88 97 ARG A CA 1
ATOM 784 C C . ARG A 1 97 ? -25.374 -13.053 -4.882 1.00 72.88 97 ARG A C 1
ATOM 786 O O . ARG A 1 97 ? -25.475 -12.518 -3.784 1.00 72.88 97 ARG A O 1
ATOM 793 N N . VAL A 1 98 ? -26.075 -14.131 -5.240 1.00 78.81 98 VAL A N 1
ATOM 794 C CA . VAL A 1 98 ? -27.054 -14.781 -4.352 1.00 78.81 98 VAL A CA 1
ATOM 795 C C . VAL A 1 98 ? -26.384 -15.316 -3.087 1.00 78.81 98 VAL A C 1
ATOM 797 O O . VAL A 1 98 ? -26.875 -15.061 -1.994 1.00 78.81 98 VAL A O 1
ATOM 800 N N . LYS A 1 99 ? -25.223 -15.973 -3.203 1.00 85.00 99 LYS A N 1
ATOM 801 C CA . LYS A 1 99 ? -24.483 -16.467 -2.029 1.00 85.00 99 LYS A CA 1
ATOM 802 C C . LYS A 1 99 ? -24.046 -15.343 -1.090 1.00 85.00 99 LYS A C 1
ATOM 804 O O . LYS A 1 99 ? -24.169 -15.488 0.121 1.00 85.00 99 LYS A O 1
ATOM 809 N N . PHE A 1 100 ? -23.569 -14.224 -1.636 1.00 80.94 100 PHE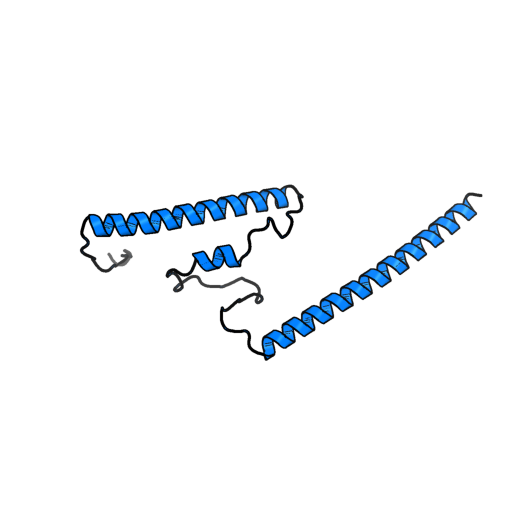 A N 1
ATOM 810 C CA . PHE A 1 100 ? -23.212 -13.060 -0.821 1.00 80.94 100 PHE A CA 1
ATOM 811 C C . PHE A 1 100 ? -24.429 -12.437 -0.137 1.00 80.94 100 PHE A C 1
ATOM 813 O O . PHE A 1 100 ? -24.329 -11.981 0.999 1.00 80.94 100 PHE A O 1
ATOM 820 N N . GLU A 1 101 ? -25.582 -12.420 -0.802 1.00 86.31 101 GLU A N 1
ATOM 821 C CA . GLU A 1 101 ? -26.816 -11.902 -0.215 1.00 86.31 101 GLU A CA 1
ATOM 822 C C . GLU A 1 101 ? -27.347 -12.813 0.901 1.00 86.31 101 GLU A C 1
ATOM 824 O O . GLU A 1 101 ? -27.714 -12.315 1.963 1.00 86.31 101 GLU A O 1
ATOM 829 N N . GLU A 1 102 ? -27.284 -14.134 0.718 1.00 88.38 102 GLU A N 1
ATOM 830 C CA . GLU A 1 102 ? -27.601 -15.122 1.756 1.00 88.38 102 GLU A CA 1
ATOM 831 C C . GLU A 1 102 ? -26.662 -15.007 2.965 1.00 88.38 102 GLU A C 1
ATOM 833 O O . GLU A 1 102 ? -27.117 -15.008 4.111 1.00 88.38 102 GLU A O 1
ATOM 838 N N . GLU A 1 103 ? -25.355 -14.867 2.730 1.00 90.25 103 GLU A N 1
ATOM 839 C CA . GLU A 1 103 ? -24.369 -14.682 3.797 1.00 90.25 103 GLU A CA 1
ATOM 840 C C . GLU A 1 103 ? -24.599 -13.365 4.545 1.00 90.25 103 GLU A C 1
ATOM 842 O O . GLU A 1 103 ? -24.583 -13.341 5.777 1.00 90.25 103 GLU A O 1
ATOM 847 N N . ARG A 1 104 ? -24.920 -12.285 3.824 1.00 88.94 104 ARG A N 1
ATOM 848 C CA . ARG A 1 104 ? -25.284 -10.997 4.422 1.00 88.94 104 ARG A CA 1
ATOM 849 C C . ARG A 1 104 ? -26.528 -11.122 5.303 1.00 88.94 104 ARG A C 1
ATOM 851 O O . ARG A 1 104 ? -26.512 -10.658 6.440 1.00 88.94 104 ARG A O 1
ATOM 858 N N . SER A 1 105 ? -27.587 -11.771 4.820 1.00 91.56 105 SER A N 1
ATOM 859 C CA . SER A 1 105 ? -28.801 -12.016 5.609 1.00 91.56 105 SER A CA 1
ATOM 860 C C . SER A 1 105 ? -28.526 -12.872 6.845 1.00 91.56 105 SER A C 1
ATOM 862 O O . SER A 1 105 ? -29.050 -12.589 7.920 1.00 91.56 105 SER A O 1
ATOM 864 N N . ARG A 1 106 ? -27.658 -13.882 6.729 1.00 95.44 106 ARG A N 1
ATOM 865 C CA . ARG A 1 106 ? -27.241 -14.716 7.861 1.00 95.44 106 ARG A CA 1
ATOM 866 C C . ARG A 1 106 ? -26.451 -13.931 8.911 1.00 95.44 106 ARG A C 1
ATOM 868 O O . ARG A 1 106 ? -26.571 -14.223 10.100 1.00 95.44 106 ARG A O 1
ATOM 875 N N . LEU A 1 107 ? -25.612 -12.986 8.492 1.00 95.00 107 LEU A N 1
ATOM 876 C CA . LEU A 1 107 ? -24.865 -12.126 9.412 1.00 95.00 107 LEU A CA 1
ATOM 877 C C . LEU A 1 107 ? -25.794 -11.168 10.160 1.00 95.00 107 LEU A C 1
ATOM 879 O O . LEU A 1 107 ? -25.642 -11.030 11.369 1.00 95.00 107 LEU A O 1
ATOM 883 N N . TYR A 1 108 ? -26.785 -10.580 9.482 1.00 96.19 108 TYR A N 1
ATOM 884 C CA . TYR A 1 108 ? -27.795 -9.751 10.148 1.00 96.19 108 TYR A CA 1
ATOM 885 C C . TYR A 1 108 ? -28.607 -10.544 11.179 1.00 96.19 108 TYR A C 1
ATOM 887 O O . TYR A 1 108 ? -28.735 -10.094 12.308 1.00 96.19 108 TYR A O 1
ATOM 895 N N . ALA A 1 109 ? -29.042 -11.764 10.851 1.00 95.06 109 ALA A N 1
ATOM 896 C CA . ALA A 1 109 ? -29.764 -12.610 11.806 1.00 95.06 109 ALA A CA 1
ATOM 897 C C . ALA A 1 109 ? -28.930 -12.969 13.053 1.00 95.06 109 ALA A C 1
ATOM 899 O O . ALA A 1 109 ? -29.462 -13.039 14.156 1.00 95.06 109 ALA A O 1
ATOM 900 N N . GLN A 1 110 ? -27.619 -13.186 12.895 1.00 96.19 110 GLN A N 1
ATOM 901 C CA . GLN A 1 110 ? -26.727 -13.406 14.039 1.00 96.19 110 GLN A CA 1
ATOM 902 C C . GLN A 1 110 ? -26.563 -12.153 14.897 1.00 96.19 110 GLN A C 1
ATOM 904 O O . GLN A 1 110 ? -26.348 -12.284 16.096 1.00 96.19 110 GLN A O 1
ATOM 909 N N . LEU A 1 111 ? -26.620 -10.960 14.303 1.00 97.12 111 LEU A N 1
ATOM 910 C CA . LEU A 1 111 ? -26.545 -9.717 15.061 1.00 97.12 111 LEU A CA 1
ATOM 911 C C . LEU A 1 111 ? -27.802 -9.537 15.917 1.00 97.12 111 LEU A C 1
ATOM 913 O O . LEU A 1 111 ? -27.667 -9.326 17.116 1.00 97.12 111 LEU A O 1
ATOM 917 N N . ASP A 1 112 ? -28.983 -9.763 15.335 1.00 94.81 112 ASP A N 1
ATOM 918 C CA . ASP A 1 112 ? -30.260 -9.718 16.057 1.00 94.81 112 ASP A CA 1
ATOM 919 C C . ASP A 1 112 ? -30.280 -10.721 17.231 1.00 94.81 112 ASP A C 1
ATOM 921 O O . ASP A 1 112 ? -30.624 -10.367 18.354 1.00 94.81 112 ASP A O 1
ATOM 925 N N . GLU A 1 113 ? -29.820 -11.963 17.015 1.00 96.81 113 GLU A N 1
ATOM 926 C CA . GLU A 1 113 ? -29.717 -12.970 18.087 1.00 96.81 113 GLU A CA 1
ATOM 927 C C . GLU A 1 113 ? -28.754 -12.532 19.206 1.00 96.81 113 GLU A C 1
ATOM 929 O O . GLU A 1 113 ? -28.968 -12.827 20.386 1.00 96.81 113 GLU A O 1
ATOM 934 N N . LYS A 1 114 ? -27.664 -11.839 18.853 1.00 97.75 114 LYS A N 1
ATOM 935 C CA . LYS A 1 114 ? -26.712 -11.321 19.841 1.00 97.75 114 LYS A CA 1
ATOM 936 C C . LYS A 1 114 ? -27.294 -10.163 20.636 1.00 97.75 114 LYS A C 1
ATOM 938 O O . LYS A 1 114 ? -27.039 -10.117 21.838 1.00 97.75 114 LYS A O 1
ATOM 943 N N . ASP A 1 115 ? -28.069 -9.293 20.005 1.00 97.12 115 ASP A N 1
ATOM 944 C CA . ASP A 1 115 ? -28.758 -8.199 20.686 1.00 97.12 115 ASP A CA 1
ATOM 945 C C . ASP A 1 115 ? -29.799 -8.746 21.679 1.00 97.12 115 ASP A C 1
ATOM 947 O O . ASP A 1 115 ? -29.776 -8.371 22.854 1.00 97.12 115 ASP A O 1
ATOM 951 N N . ASP A 1 116 ? -30.598 -9.741 21.278 1.00 97.50 116 ASP A N 1
ATOM 952 C CA . ASP A 1 116 ? -31.556 -10.419 22.166 1.00 97.50 116 ASP A CA 1
ATOM 953 C C . ASP A 1 116 ? -30.868 -11.071 23.383 1.00 97.50 116 ASP A C 1
ATOM 955 O O . ASP A 1 116 ? -31.355 -11.016 24.519 1.00 97.50 116 ASP A O 1
ATOM 959 N N . GLU A 1 117 ? -29.710 -11.702 23.169 1.00 97.56 117 GLU A N 1
ATOM 960 C CA . GLU A 1 117 ? -28.941 -12.324 24.248 1.00 97.56 117 GLU A CA 1
ATOM 961 C C . GLU A 1 117 ? -28.336 -11.280 25.199 1.00 97.56 117 GLU A C 1
ATOM 963 O O . GLU A 1 117 ? -28.339 -11.492 26.416 1.00 97.56 117 GLU A O 1
ATOM 968 N N . ILE A 1 118 ? -27.848 -10.149 24.679 1.00 97.56 118 ILE A N 1
ATOM 969 C CA . ILE A 1 118 ? -27.357 -9.031 25.498 1.00 97.56 118 ILE A CA 1
ATOM 970 C C . ILE A 1 118 ? -28.486 -8.479 26.368 1.00 97.56 118 ILE A C 1
ATOM 972 O O . ILE A 1 118 ? -28.286 -8.268 27.569 1.00 97.56 118 ILE A O 1
ATOM 976 N N . ASP A 1 119 ? -29.678 -8.302 25.807 1.00 97.00 119 ASP A N 1
ATOM 977 C CA . ASP A 1 119 ? -30.844 -7.833 26.551 1.00 97.00 119 ASP A CA 1
ATOM 978 C C . ASP A 1 119 ? -31.229 -8.816 27.661 1.00 97.00 119 ASP A C 1
ATOM 980 O O . ASP A 1 119 ? -31.438 -8.423 28.817 1.00 97.00 119 ASP A O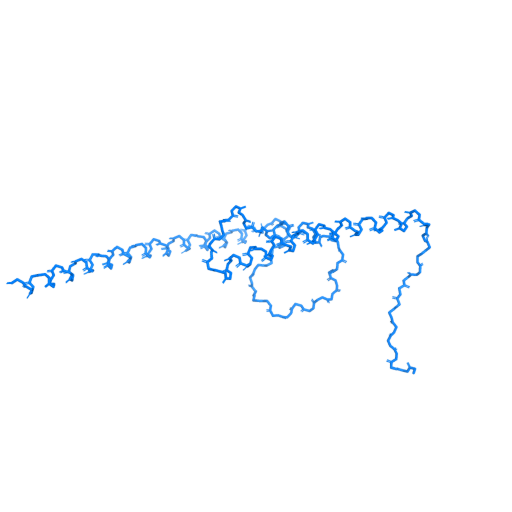 1
ATOM 984 N N . ARG A 1 120 ? -31.244 -10.118 27.357 1.00 96.88 120 ARG A N 1
ATOM 985 C CA . ARG A 1 120 ? -31.524 -11.172 28.342 1.00 96.88 120 ARG A CA 1
ATOM 986 C C . ARG A 1 120 ? -30.503 -11.179 29.479 1.00 96.88 120 ARG A C 1
ATOM 988 O O . ARG A 1 120 ? -30.882 -11.310 30.646 1.00 96.88 120 ARG A O 1
ATOM 995 N N . GLN A 1 121 ? -29.216 -11.048 29.158 1.00 96.25 121 GLN A N 1
ATOM 996 C CA . GLN A 1 121 ? -28.149 -10.980 30.157 1.00 96.25 121 GLN A CA 1
ATOM 997 C C . GLN A 1 121 ? -28.252 -9.712 31.001 1.00 96.25 121 GLN A C 1
ATOM 999 O O . GLN A 1 121 ? -28.111 -9.788 32.219 1.00 96.25 121 GLN A O 1
ATOM 1004 N N . SER A 1 122 ? -28.567 -8.574 30.386 1.00 96.75 122 SER A N 1
ATOM 1005 C CA . SER A 1 122 ? -28.744 -7.296 31.081 1.00 96.75 122 SER A CA 1
ATOM 1006 C C . SER A 1 122 ? -29.873 -7.373 32.109 1.00 96.75 122 SER A C 1
ATOM 1008 O O . SER A 1 122 ? -29.687 -7.004 33.267 1.00 96.75 122 SER A O 1
ATOM 1010 N N . GLN A 1 123 ? -31.014 -7.953 31.728 1.00 96.56 123 GLN A N 1
ATOM 1011 C CA . GLN A 1 123 ? -32.134 -8.183 32.645 1.00 96.56 123 GLN A CA 1
ATOM 1012 C C . GLN A 1 123 ? -31.782 -9.163 33.771 1.00 96.56 123 GLN A C 1
ATOM 1014 O O . GLN A 1 123 ? -32.206 -8.975 34.911 1.00 96.56 123 GLN A O 1
ATOM 1019 N N . LEU A 1 124 ? -31.023 -10.222 33.470 1.00 96.94 124 LEU A N 1
ATOM 1020 C CA . LEU A 1 124 ? -30.580 -11.181 34.481 1.00 96.94 124 LEU A CA 1
ATOM 1021 C C . LEU A 1 124 ? -29.628 -10.529 35.489 1.00 96.94 124 LEU A C 1
ATOM 1023 O O . LEU A 1 124 ? -29.779 -10.741 36.689 1.00 96.94 124 LEU A O 1
ATOM 1027 N N . ILE A 1 125 ? -28.676 -9.727 35.010 1.00 96.62 125 ILE A N 1
ATOM 1028 C CA . ILE A 1 125 ? -27.743 -8.978 35.854 1.00 96.62 125 ILE A CA 1
ATOM 1029 C C . ILE A 1 125 ? -28.512 -8.044 36.786 1.00 96.62 125 ILE A C 1
ATOM 1031 O O . ILE A 1 125 ? -28.219 -8.012 37.976 1.00 96.62 125 ILE A O 1
ATOM 1035 N N . GLU A 1 126 ? -29.508 -7.321 36.274 1.00 95.94 126 GLU A N 1
ATOM 1036 C CA . GLU A 1 126 ? -30.291 -6.393 37.091 1.00 95.94 126 GLU A CA 1
ATOM 1037 C C . GLU A 1 126 ? -31.091 -7.121 38.181 1.00 95.94 126 GLU A C 1
ATOM 1039 O O . GLU A 1 126 ? -31.042 -6.726 39.343 1.00 95.94 126 GLU A O 1
ATOM 1044 N N . LYS A 1 127 ? -31.713 -8.262 37.852 1.00 95.75 127 LYS A N 1
ATOM 1045 C CA . LYS A 1 127 ? -32.390 -9.116 38.846 1.00 95.75 127 LYS A CA 1
ATOM 1046 C C . LYS A 1 127 ? -31.440 -9.642 39.919 1.00 95.75 127 LYS A C 1
ATOM 1048 O O . LYS A 1 127 ? -31.801 -9.693 41.089 1.00 95.75 127 LYS A O 1
ATOM 1053 N N . LEU A 1 128 ? -30.236 -10.064 39.533 1.00 93.94 128 LEU A N 1
ATOM 1054 C CA . LEU A 1 128 ? -29.241 -10.551 40.491 1.00 93.94 128 LEU A CA 1
ATOM 1055 C C . LEU A 1 128 ? -28.744 -9.427 41.407 1.00 93.94 128 LEU A C 1
ATOM 1057 O O . LEU A 1 128 ? -28.542 -9.668 42.593 1.00 93.94 128 LEU A O 1
ATOM 1061 N N . LYS A 1 129 ? -28.583 -8.202 40.889 1.00 93.12 129 LYS A N 1
ATOM 1062 C CA . LYS A 1 129 ? -28.256 -7.032 41.716 1.00 93.12 129 LYS A CA 1
ATOM 1063 C C . LYS A 1 129 ? -29.358 -6.726 42.728 1.00 93.12 129 LYS A C 1
ATOM 1065 O O . LYS A 1 129 ? -29.039 -6.468 43.881 1.00 93.12 129 LYS A O 1
ATOM 1070 N N . GLU A 1 130 ? -30.624 -6.776 42.314 1.00 93.06 130 GLU A N 1
ATOM 1071 C CA . GLU A 1 130 ? -31.772 -6.562 43.206 1.00 93.06 130 GLU A CA 1
ATOM 1072 C C . GLU A 1 130 ? -31.801 -7.611 44.330 1.00 93.06 130 GLU A C 1
ATOM 1074 O O . GLU A 1 130 ? -31.881 -7.255 45.501 1.00 93.06 130 GLU A O 1
ATOM 1079 N N . GLN A 1 131 ? -31.589 -8.890 43.997 1.00 91.38 131 GLN A N 1
ATOM 1080 C CA . GLN A 1 131 ? -31.484 -9.966 44.993 1.00 91.38 131 GLN A CA 1
ATOM 1081 C C . GLN A 1 131 ? -30.316 -9.787 45.971 1.00 91.38 131 GLN A C 1
ATOM 1083 O O . GLN A 1 131 ? -30.434 -10.171 47.132 1.00 91.38 131 GLN A O 1
ATOM 1088 N N . MET A 1 132 ? -29.177 -9.251 45.518 1.00 88.50 132 MET A N 1
ATOM 1089 C CA . MET A 1 132 ? -28.057 -8.940 46.412 1.00 88.50 132 MET A CA 1
ATOM 1090 C C . MET A 1 132 ? -28.390 -7.777 47.349 1.00 88.50 132 MET A C 1
ATOM 1092 O O . MET A 1 132 ? -28.046 -7.845 48.524 1.00 88.50 132 MET A O 1
ATOM 1096 N N . LEU A 1 133 ? -29.082 -6.747 46.851 1.00 88.25 133 LEU A N 1
ATOM 1097 C CA . LEU A 1 133 ? -29.491 -5.595 47.654 1.00 88.25 133 LEU A CA 1
ATOM 1098 C C . LEU A 1 133 ? -30.474 -6.005 48.763 1.00 88.25 133 LEU A C 1
ATOM 1100 O O . LEU A 1 133 ? -30.280 -5.622 49.910 1.00 88.25 133 LEU A O 1
ATOM 1104 N N . GLU A 1 134 ? -31.467 -6.843 48.446 1.00 85.81 134 GLU A N 1
ATOM 1105 C CA . GLU A 1 134 ? -32.433 -7.375 49.425 1.00 85.81 134 GLU A CA 1
ATOM 1106 C C . GLU A 1 134 ? -31.795 -8.273 50.502 1.00 85.81 134 GLU A C 1
ATOM 1108 O O . GLU A 1 134 ? -32.387 -8.474 51.557 1.00 85.81 134 GLU A O 1
ATOM 1113 N N . GLN A 1 135 ? -30.617 -8.857 50.246 1.00 73.62 135 GLN A N 1
ATOM 1114 C CA . GLN A 1 135 ? -29.885 -9.665 51.234 1.00 73.62 135 GLN A CA 1
ATOM 1115 C C . GLN A 1 135 ? -28.977 -8.834 52.150 1.00 73.62 135 GLN A C 1
ATOM 1117 O O . GLN A 1 135 ? -28.560 -9.334 53.197 1.00 73.62 135 GLN A O 1
ATOM 1122 N N . GLU A 1 136 ? -28.620 -7.615 51.741 1.00 67.69 136 GLU A N 1
ATOM 1123 C CA . GLU A 1 136 ? -27.801 -6.689 52.532 1.00 67.69 136 GLU A CA 1
ATOM 1124 C C . GLU A 1 136 ? -28.638 -5.808 53.484 1.00 67.69 136 GLU A C 1
ATOM 1126 O O . GLU A 1 136 ? -28.062 -5.204 54.394 1.00 67.69 136 GLU A O 1
ATOM 1131 N N . GLU A 1 137 ? -29.965 -5.758 53.305 1.00 52.06 137 GLU A N 1
ATOM 1132 C CA . GLU A 1 137 ? -30.948 -5.068 54.166 1.00 52.06 137 GLU A CA 1
ATOM 1133 C C . GLU A 1 137 ? -31.540 -5.990 55.252 1.00 52.06 137 GLU A C 1
ATOM 1135 O O . GLU A 1 137 ? -31.625 -5.536 56.421 1.00 52.06 137 GLU A O 1
#